Protein AF-A0A840SK58-F1 (afdb_monomer_lite)

pLDDT: mean 86.39, std 15.2, range [30.55, 95.69]

Sequence (127 aa):
MKMKLSNIYITHKSETCFSKSGNPLSVYRSFSEAQESADYQYSQSGISLTAYKCNACGKYHLKPTEFYCEKLSSVCSCTDHNGKKKDAYPTAQDAEKMVNIRKSAGITLFVYKCPQGNGYHLTSSVR

Foldseek 3Di:
DDDPPPPPPPQDFDPPDADPVRGTFGWDADLVRQVVVQVVCCVVPVFHWDWDQDPPPRTITIDGPLQDADWDPDQDCDDDPVSHDFTFGAEQVSVVSNQVVVVVVVQHWDWDQDPSRRHITIDSDDD

Radius of gyration: 17.49 Å; chains: 1; bounding box: 37×34×52 Å

Secondary structure (DSSP, 8-state):
-----------EEEEEEE-TTSPEEEEBSSHHHHHHHHHHHHHHH---EEEEE-TTTSSEEEEEGGG-----SSS---B-TTSPBPP-BSSHHHHHHHHHHHHTTT---EEEE-TTSSSEEEESS--

Structure (mmCIF, N/CA/C/O backbone):
data_AF-A0A840SK58-F1
#
_entry.id   AF-A0A840SK58-F1
#
loop_
_atom_site.group_PDB
_atom_site.id
_atom_site.type_symbol
_atom_site.label_atom_id
_atom_site.label_alt_id
_atom_site.label_comp_id
_atom_site.label_asym_id
_atom_site.label_entity_id
_atom_site.label_seq_id
_atom_site.pdbx_PDB_ins_code
_atom_site.Cartn_x
_atom_site.Cartn_y
_atom_site.Cartn_z
_atom_site.occupancy
_atom_site.B_iso_or_equiv
_atom_site.auth_seq_id
_atom_site.auth_comp_id
_atom_site.auth_asym_id
_atom_site.auth_atom_id
_atom_site.pdbx_PDB_model_num
ATOM 1 N N . MET A 1 1 ? -17.248 17.950 31.883 1.00 34.19 1 MET A N 1
ATOM 2 C CA . MET A 1 1 ? -18.169 17.066 31.136 1.00 34.19 1 MET A CA 1
ATOM 3 C C . MET A 1 1 ? -17.408 15.781 30.813 1.00 34.19 1 MET A C 1
ATOM 5 O O . MET A 1 1 ? -16.503 15.816 29.995 1.00 34.19 1 MET A O 1
ATOM 9 N N . LYS A 1 2 ? -17.631 14.696 31.570 1.00 30.55 2 LYS A N 1
ATOM 10 C CA . LYS A 1 2 ? -16.897 13.427 31.407 1.00 30.55 2 LYS A CA 1
ATOM 11 C C . LYS A 1 2 ? -17.601 12.601 30.330 1.00 30.55 2 LYS A C 1
ATOM 13 O O . LYS A 1 2 ? -18.655 12.036 30.605 1.00 30.55 2 LYS A O 1
ATOM 18 N N . MET A 1 3 ? -17.059 12.562 29.114 1.00 35.25 3 MET A N 1
ATOM 19 C CA . MET A 1 3 ? -17.531 11.604 28.114 1.00 35.25 3 MET A CA 1
ATOM 20 C C . MET A 1 3 ? -17.117 10.198 28.556 1.00 35.25 3 MET A C 1
ATOM 22 O O . MET A 1 3 ? -15.945 9.942 28.831 1.00 35.25 3 MET A O 1
ATOM 26 N N . LYS A 1 4 ? -18.099 9.302 28.698 1.00 30.81 4 LYS A N 1
ATOM 27 C CA . LYS A 1 4 ? -17.870 7.887 28.997 1.00 30.81 4 LYS A CA 1
ATOM 28 C C . LYS A 1 4 ? -17.154 7.257 27.797 1.00 30.81 4 LYS A C 1
ATOM 30 O O . LYS A 1 4 ? -17.731 7.136 26.723 1.00 30.81 4 LYS A O 1
ATOM 35 N N . LEU A 1 5 ? -15.899 6.866 28.004 1.00 38.53 5 LEU A N 1
ATOM 36 C CA . LEU A 1 5 ? -15.058 6.080 27.095 1.00 38.53 5 LEU A CA 1
ATOM 37 C C . LEU A 1 5 ? -15.577 4.632 26.980 1.00 38.53 5 LEU A C 1
ATOM 39 O O . LEU A 1 5 ? -14.892 3.696 27.375 1.00 38.53 5 LEU A O 1
ATOM 43 N N . SER A 1 6 ? -16.809 4.425 26.506 1.00 37.75 6 SER A N 1
ATOM 44 C CA . SER A 1 6 ? -17.397 3.080 26.365 1.00 37.75 6 SER A CA 1
ATOM 45 C C . SER A 1 6 ? -17.437 2.542 24.933 1.00 37.75 6 SER A C 1
ATOM 47 O O . SER A 1 6 ? -17.977 1.466 24.728 1.00 37.75 6 SER A O 1
ATOM 49 N N . ASN A 1 7 ? -16.789 3.212 23.976 1.00 37.62 7 ASN A N 1
ATOM 50 C CA . ASN A 1 7 ? -16.415 2.618 22.685 1.00 37.62 7 ASN A CA 1
ATOM 51 C C . ASN A 1 7 ? -14.889 2.541 22.575 1.00 37.62 7 ASN A C 1
ATOM 53 O O . ASN A 1 7 ? -14.282 3.054 21.638 1.00 37.62 7 ASN A O 1
ATOM 57 N N . ILE A 1 8 ? -14.248 1.906 23.560 1.00 43.56 8 ILE A N 1
ATOM 58 C CA . ILE A 1 8 ? -12.900 1.379 23.352 1.00 43.56 8 ILE A CA 1
ATOM 59 C C . ILE A 1 8 ? -13.082 0.244 22.342 1.00 43.56 8 ILE A C 1
ATOM 61 O O . ILE A 1 8 ? -13.317 -0.899 22.725 1.00 43.56 8 ILE A O 1
ATOM 65 N N . TYR A 1 9 ? -13.047 0.559 21.045 1.00 50.75 9 TYR A N 1
ATOM 66 C CA . TYR A 1 9 ? -12.786 -0.451 20.031 1.00 50.75 9 TYR A CA 1
ATOM 67 C C . TYR A 1 9 ? -11.429 -1.033 20.410 1.00 50.75 9 TYR A C 1
ATOM 69 O O . TYR A 1 9 ? -10.391 -0.387 20.253 1.00 50.75 9 TYR A O 1
ATOM 77 N N . ILE A 1 10 ? -11.442 -2.203 21.047 1.00 53.69 10 ILE A N 1
ATOM 78 C CA . ILE A 1 10 ? -10.227 -2.915 21.413 1.00 53.69 10 ILE A CA 1
ATOM 79 C C . ILE A 1 10 ? -9.520 -3.193 20.094 1.00 53.69 10 ILE A C 1
ATOM 81 O O . ILE A 1 10 ? -9.914 -4.082 19.343 1.00 53.69 10 ILE A O 1
ATOM 85 N N . THR A 1 11 ? -8.497 -2.398 19.781 1.00 65.69 11 THR A N 1
ATOM 86 C CA . THR A 1 11 ? -7.658 -2.677 18.620 1.00 65.69 11 THR A CA 1
ATOM 87 C C . THR A 1 11 ? -6.926 -3.981 18.915 1.00 65.69 11 THR A C 1
ATOM 89 O O . THR A 1 11 ? -5.959 -4.015 19.679 1.00 65.69 11 THR A O 1
ATOM 92 N N . HIS A 1 12 ? -7.428 -5.085 18.366 1.00 85.56 12 HIS A N 1
ATOM 93 C CA . HIS A 1 12 ? -6.757 -6.369 18.478 1.00 85.56 12 HIS A CA 1
ATOM 94 C C . HIS A 1 12 ? -5.397 -6.255 17.795 1.00 85.56 12 HIS A C 1
ATOM 96 O O . HIS A 1 12 ? -5.282 -5.697 16.704 1.00 85.56 12 HIS A O 1
ATOM 102 N N . LYS A 1 13 ? -4.346 -6.743 18.445 1.00 91.19 13 LYS A N 1
ATOM 103 C CA . LYS A 1 13 ? -3.002 -6.754 17.869 1.00 91.19 13 LYS A CA 1
ATOM 104 C C . LYS A 1 13 ? -2.796 -8.043 17.087 1.00 91.19 13 LYS A C 1
ATOM 106 O O . LYS A 1 13 ? -3.286 -9.098 17.474 1.00 91.19 13 LYS A O 1
ATOM 111 N N . SER A 1 14 ? -2.128 -7.934 15.946 1.00 89.88 14 SER A N 1
ATOM 112 C CA . SER A 1 14 ? -1.834 -9.075 15.090 1.00 89.88 14 SER A CA 1
ATOM 113 C C . SER A 1 14 ? -0.735 -9.923 15.707 1.00 89.88 14 SER A C 1
ATOM 115 O O . SER A 1 14 ? 0.289 -9.393 16.121 1.00 89.88 14 SER A O 1
ATOM 117 N N . GLU A 1 15 ? -0.918 -11.238 15.693 1.00 90.38 15 GLU A N 1
ATOM 118 C CA . GLU A 1 15 ? 0.118 -12.198 16.089 1.00 90.38 15 GLU A CA 1
ATOM 119 C C . GLU A 1 15 ? 1.108 -12.484 14.949 1.00 90.38 15 GLU A C 1
ATOM 121 O O . GLU A 1 15 ? 2.186 -13.024 15.171 1.00 90.38 15 GLU A O 1
ATOM 126 N N . THR A 1 16 ? 0.751 -12.118 13.714 1.00 91.75 16 THR A N 1
ATOM 127 C CA . THR A 1 16 ? 1.482 -12.502 12.496 1.00 91.75 16 THR A CA 1
ATOM 128 C C . THR A 1 16 ? 1.978 -11.314 11.679 1.00 91.75 16 THR A C 1
ATOM 130 O O . THR A 1 16 ? 2.836 -11.474 10.814 1.00 91.75 16 THR A O 1
ATOM 133 N N . CYS A 1 17 ? 1.411 -10.122 11.878 1.00 92.31 17 CYS A N 1
ATOM 134 C CA . CYS A 1 17 ? 1.736 -8.937 11.093 1.00 92.31 17 CYS A CA 1
ATOM 135 C C . CYS A 1 17 ? 2.348 -7.856 11.979 1.00 92.31 17 CYS A C 1
ATOM 137 O O . C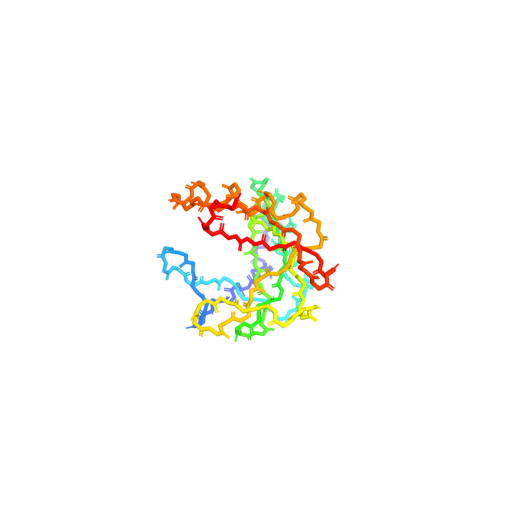YS A 1 17 ? 1.698 -7.324 12.878 1.00 92.31 17 CYS A O 1
ATOM 139 N N . PHE A 1 18 ? 3.587 -7.488 11.664 1.00 92.62 18 PHE A N 1
ATOM 140 C CA . PHE A 1 18 ? 4.388 -6.550 12.440 1.00 92.62 18 PHE A CA 1
ATOM 141 C C . PHE A 1 18 ? 4.823 -5.367 11.574 1.00 92.62 18 PHE A C 1
ATOM 143 O O . PHE A 1 18 ? 4.990 -5.480 10.356 1.00 92.62 18 PHE A O 1
ATOM 150 N N . SER A 1 19 ? 4.991 -4.207 12.202 1.00 87.94 19 SER A N 1
ATOM 151 C CA . SER A 1 19 ? 5.582 -3.032 11.573 1.00 87.94 19 SER A CA 1
ATOM 152 C C . SER A 1 19 ? 7.082 -3.238 11.338 1.00 87.94 19 SER A C 1
ATOM 154 O O . SER A 1 19 ? 7.690 -4.173 11.857 1.00 87.94 19 SER A O 1
ATOM 156 N N . LYS A 1 20 ? 7.717 -2.318 10.599 1.00 82.00 20 LYS A N 1
ATOM 157 C CA . LYS A 1 20 ? 9.183 -2.322 10.430 1.00 82.00 20 LYS A CA 1
ATOM 158 C C . LYS A 1 20 ? 9.938 -2.251 11.764 1.00 82.00 20 LYS A C 1
ATOM 160 O O . LYS A 1 20 ? 11.046 -2.757 11.849 1.00 82.00 20 LYS A O 1
ATOM 165 N N . SER A 1 21 ? 9.337 -1.636 12.782 1.00 84.69 21 SER A N 1
ATOM 166 C CA . SER A 1 21 ? 9.902 -1.516 14.131 1.00 84.69 21 SER A CA 1
ATOM 167 C C . SER A 1 21 ? 9.611 -2.734 15.017 1.00 84.69 21 SER A C 1
ATOM 169 O O . SER A 1 21 ? 9.912 -2.692 16.202 1.00 84.69 21 SER A O 1
ATOM 171 N N . GLY A 1 22 ? 8.979 -3.787 14.485 1.00 88.81 22 GLY A N 1
ATOM 172 C CA . GLY A 1 22 ? 8.645 -5.005 15.230 1.00 88.81 22 GLY A CA 1
ATOM 173 C C . GLY A 1 22 ? 7.353 -4.933 16.050 1.00 88.81 22 GLY A C 1
ATOM 174 O O . GLY A 1 22 ? 6.984 -5.914 16.683 1.00 88.81 22 GLY A O 1
ATOM 175 N N . ASN A 1 23 ? 6.623 -3.814 16.021 1.00 89.56 23 ASN A N 1
ATOM 176 C CA . ASN A 1 23 ? 5.370 -3.684 16.770 1.00 89.56 23 ASN A CA 1
ATOM 177 C C . ASN A 1 23 ? 4.213 -4.379 16.037 1.00 89.56 23 ASN A C 1
ATOM 179 O O . ASN A 1 23 ? 4.069 -4.175 14.827 1.00 89.56 23 ASN A O 1
ATOM 183 N N . PRO A 1 24 ? 3.349 -5.137 16.731 1.00 92.44 24 PRO A N 1
ATOM 184 C CA . PRO A 1 24 ? 2.224 -5.806 16.093 1.00 92.44 24 PRO A CA 1
ATOM 185 C C . PRO A 1 24 ? 1.221 -4.787 15.539 1.00 92.44 24 PRO A C 1
ATOM 187 O O . PRO A 1 24 ? 0.862 -3.802 16.196 1.00 92.44 24 PRO A O 1
ATOM 190 N N . LEU A 1 25 ? 0.758 -5.021 14.311 1.00 92.94 25 LEU A N 1
ATOM 191 C CA . LEU A 1 25 ? -0.226 -4.162 13.655 1.00 92.94 25 LEU A CA 1
ATOM 192 C C . LEU A 1 25 ? -1.604 -4.324 14.305 1.00 92.94 25 LEU A C 1
ATOM 194 O O . LEU A 1 25 ? -1.980 -5.424 14.705 1.00 92.94 25 LEU A O 1
ATOM 198 N N . SER A 1 26 ? -2.384 -3.242 14.363 1.00 93.00 26 SER A N 1
ATOM 199 C CA . SER A 1 26 ? -3.808 -3.329 14.714 1.00 93.00 26 SER A CA 1
ATOM 200 C C . SER A 1 26 ? -4.575 -4.107 13.641 1.00 93.00 26 SER A C 1
ATOM 202 O O . SER A 1 26 ? -4.327 -3.930 12.447 1.00 93.00 26 SER A O 1
ATOM 204 N N . VAL A 1 27 ? -5.496 -4.961 14.071 1.00 93.94 27 VAL A N 1
ATOM 205 C CA . VAL A 1 27 ? -6.282 -5.887 13.255 1.00 93.94 27 VAL A CA 1
ATOM 206 C C . VAL A 1 27 ? -7.749 -5.514 13.347 1.00 93.94 27 VAL A C 1
ATOM 208 O O . VAL A 1 27 ? -8.276 -5.375 14.447 1.00 93.94 27 VAL A O 1
ATOM 211 N N . TYR A 1 28 ? -8.405 -5.466 12.194 1.00 94.06 28 TYR A N 1
ATOM 212 C CA . TYR A 1 28 ? -9.845 -5.259 12.083 1.00 94.06 28 TYR A CA 1
ATOM 213 C C . TYR A 1 28 ? -10.476 -6.413 11.302 1.00 94.06 28 TYR A C 1
ATOM 215 O O . TYR A 1 28 ? -9.863 -6.992 10.390 1.00 94.06 28 TYR A O 1
ATOM 223 N N . ARG A 1 29 ? -11.696 -6.792 11.684 1.00 91.44 29 ARG A N 1
ATOM 224 C CA . ARG A 1 29 ? -12.424 -7.924 11.093 1.00 91.44 29 ARG A CA 1
ATOM 225 C C . ARG A 1 29 ? -13.097 -7.543 9.781 1.00 91.44 29 ARG A C 1
ATOM 227 O O . ARG A 1 29 ? -13.247 -8.407 8.920 1.00 91.44 29 ARG A O 1
ATOM 234 N N . SER A 1 30 ? -13.473 -6.277 9.626 1.00 93.69 30 SER A N 1
ATOM 235 C CA . SER A 1 30 ? -14.127 -5.753 8.429 1.00 93.69 30 SER A CA 1
ATOM 236 C C . SER A 1 30 ? -13.473 -4.461 7.937 1.00 93.69 30 SER A C 1
ATOM 238 O O . SER A 1 30 ? -12.742 -3.793 8.669 1.00 93.69 30 SER A O 1
ATOM 240 N N . PHE A 1 31 ? -13.758 -4.105 6.683 1.00 94.62 31 PHE A N 1
ATOM 241 C CA . PHE A 1 31 ? -13.355 -2.817 6.126 1.00 94.62 31 PHE A CA 1
ATOM 242 C C . PHE A 1 31 ? -14.019 -1.645 6.865 1.00 94.62 31 PHE A C 1
ATOM 244 O O . PHE A 1 31 ? -13.330 -0.677 7.159 1.00 94.62 31 PHE A O 1
ATOM 251 N N . SER A 1 32 ? -15.310 -1.758 7.219 1.00 95.12 32 SER A N 1
ATOM 252 C CA . SER A 1 32 ? -16.049 -0.711 7.955 1.00 95.12 32 SER A CA 1
ATOM 253 C C . SER A 1 32 ? -15.378 -0.382 9.284 1.00 95.12 32 SER A C 1
ATOM 255 O O . SER A 1 32 ? -15.089 0.772 9.560 1.00 95.12 32 SER A O 1
ATOM 257 N N . GLU A 1 33 ? -15.031 -1.409 10.062 1.00 93.38 33 GLU A N 1
ATOM 258 C CA . GLU A 1 33 ? -14.371 -1.250 11.363 1.00 93.38 33 GLU A CA 1
ATOM 259 C C . GLU A 1 33 ? -12.997 -0.567 11.230 1.00 93.38 33 GLU A C 1
ATOM 261 O O . GLU A 1 33 ? -12.632 0.310 12.019 1.00 93.38 33 GLU A O 1
ATOM 266 N N . ALA A 1 34 ? -12.232 -0.949 10.202 1.00 94.12 34 ALA A N 1
ATOM 267 C CA . ALA A 1 34 ? -10.959 -0.309 9.900 1.00 94.12 34 ALA A CA 1
ATOM 268 C C . ALA A 1 34 ? -11.155 1.157 9.484 1.00 94.12 34 ALA A C 1
ATOM 270 O O . ALA A 1 34 ? -10.406 2.018 9.940 1.00 94.12 34 ALA A O 1
ATOM 271 N N . GLN A 1 35 ? -12.156 1.445 8.649 1.00 95.56 35 GLN A N 1
ATOM 272 C CA . GLN A 1 35 ? -12.446 2.796 8.175 1.00 95.56 35 GLN A CA 1
ATOM 273 C C . GLN A 1 35 ? -12.905 3.709 9.318 1.00 95.56 35 GLN A C 1
ATOM 275 O O . GLN A 1 35 ? -12.333 4.778 9.489 1.00 95.56 35 GLN A O 1
ATOM 280 N N . GLU A 1 36 ? -13.827 3.255 10.171 1.00 94.38 36 GLU A N 1
ATOM 281 C CA . GLU A 1 36 ? -14.250 3.979 11.381 1.00 94.38 36 GLU A CA 1
ATOM 282 C C . GLU A 1 36 ? -13.049 4.330 12.273 1.00 94.38 36 GLU A C 1
ATOM 284 O O . GLU A 1 36 ? -12.936 5.443 12.788 1.00 94.38 36 GLU A O 1
ATOM 289 N N . SER A 1 37 ? -12.104 3.397 12.411 1.00 92.88 37 SER A N 1
ATOM 290 C CA . SER A 1 37 ? -10.878 3.617 13.183 1.00 92.88 37 SER A CA 1
ATOM 291 C C . SER A 1 37 ? -9.930 4.623 12.518 1.00 92.88 37 SER A C 1
ATOM 293 O O . SER A 1 37 ? -9.274 5.402 13.213 1.00 92.88 37 SER A O 1
ATOM 295 N N . ALA A 1 38 ? -9.848 4.627 11.184 1.00 93.44 38 ALA A N 1
ATOM 296 C CA . ALA A 1 38 ? -9.078 5.613 10.430 1.00 93.44 38 ALA A CA 1
ATOM 297 C C . ALA A 1 38 ? -9.672 7.022 10.578 1.00 93.44 38 ALA A C 1
ATOM 299 O O . ALA A 1 38 ? -8.938 7.966 10.875 1.00 93.44 38 ALA A O 1
ATOM 300 N N . ASP A 1 39 ? -10.993 7.146 10.448 1.00 94.81 39 ASP A N 1
ATOM 301 C CA . ASP A 1 39 ? -11.721 8.410 10.577 1.00 94.81 39 ASP A CA 1
ATOM 302 C C . ASP A 1 39 ? -11.602 8.966 12.001 1.00 94.81 39 ASP A C 1
ATOM 304 O O . ASP A 1 39 ? -11.325 10.154 12.200 1.00 94.81 39 ASP A O 1
ATOM 308 N N . TYR A 1 40 ? -11.714 8.094 13.009 1.00 92.25 40 TYR A N 1
ATOM 309 C CA . TYR A 1 40 ? -11.473 8.461 14.399 1.00 92.25 40 TYR A CA 1
ATOM 310 C C . TYR A 1 40 ? -10.047 8.989 14.599 1.00 92.25 40 TYR A C 1
ATOM 312 O O . TYR A 1 40 ? -9.876 10.085 15.137 1.00 92.25 40 TYR A O 1
ATOM 320 N N . GLN A 1 41 ? -9.021 8.277 14.122 1.00 92.38 41 GLN A N 1
ATOM 321 C CA . GLN A 1 41 ? -7.630 8.722 14.246 1.00 92.38 41 GLN A CA 1
ATOM 322 C C . GLN A 1 41 ? -7.398 10.077 13.562 1.00 92.38 41 GLN A C 1
ATOM 324 O O . GLN A 1 41 ? -6.713 10.940 14.124 1.00 92.38 41 GLN A O 1
ATOM 329 N N . TYR A 1 42 ? -7.996 10.288 12.388 1.00 94.06 42 TYR A N 1
ATOM 330 C CA . TYR A 1 42 ? -7.940 11.564 11.685 1.00 94.06 42 TYR A CA 1
ATOM 331 C C . TYR A 1 42 ? -8.579 12.685 12.514 1.00 94.06 42 TYR A C 1
ATOM 333 O O . TYR A 1 42 ? -7.957 13.726 12.706 1.00 94.06 42 TYR A O 1
ATOM 341 N N . SER A 1 43 ? -9.756 12.450 13.105 1.00 92.88 43 SER A N 1
ATOM 342 C CA . SER A 1 43 ? -10.431 13.431 13.969 1.00 92.88 43 SER A CA 1
ATOM 343 C C . SER A 1 43 ? -9.620 13.822 15.212 1.00 92.88 43 SER A C 1
ATOM 345 O O . SER A 1 43 ? -9.714 14.955 15.674 1.00 92.88 43 SER A O 1
ATOM 347 N N . GLN A 1 44 ? -8.827 12.892 15.761 1.00 92.06 44 GLN A N 1
ATOM 348 C CA . GLN A 1 44 ? -8.069 13.117 16.995 1.00 92.06 44 GLN A CA 1
ATOM 349 C C . GLN A 1 44 ? -6.683 13.718 16.750 1.00 92.06 44 GLN A C 1
ATOM 351 O O . GLN A 1 44 ? -6.183 14.469 17.581 1.00 92.06 44 GLN A O 1
ATOM 356 N N . SER A 1 45 ? -6.033 13.350 15.644 1.00 89.25 45 SER A N 1
ATOM 357 C CA . SER A 1 45 ? -4.605 13.632 15.419 1.00 89.25 45 SER A CA 1
ATOM 358 C C . SER A 1 45 ? -4.277 14.247 14.058 1.00 89.25 45 SER A C 1
ATOM 360 O O . SER A 1 45 ? -3.122 14.574 13.808 1.00 89.25 45 SER A O 1
ATOM 362 N N . GLY A 1 46 ? -5.256 14.364 13.156 1.00 91.75 46 GLY A N 1
ATOM 363 C CA . GLY A 1 46 ? -5.053 14.802 11.771 1.00 91.75 46 GLY A CA 1
ATOM 364 C C . GLY A 1 46 ? -4.329 13.786 10.880 1.00 91.75 46 GLY A C 1
ATOM 365 O O . GLY A 1 46 ? -4.064 14.068 9.714 1.00 91.75 46 GLY A O 1
ATOM 366 N N . ILE A 1 47 ? -4.001 12.593 11.390 1.00 91.06 47 ILE A N 1
ATOM 367 C CA . ILE A 1 47 ? -3.282 11.567 10.629 1.00 91.06 47 ILE A CA 1
ATOM 368 C C . ILE A 1 47 ? -4.255 10.845 9.695 1.00 91.06 47 ILE A C 1
ATOM 370 O O . ILE A 1 47 ? -5.152 10.136 10.147 1.00 91.06 47 ILE A O 1
ATOM 374 N N . SER A 1 48 ? -4.050 10.990 8.383 1.00 94.69 48 SER A N 1
ATOM 375 C CA . SER A 1 48 ? -4.825 10.262 7.374 1.00 94.69 48 SER A CA 1
ATOM 376 C C . SER A 1 48 ? -4.310 8.830 7.219 1.00 94.69 48 SER A C 1
ATOM 378 O O . SER A 1 48 ? -3.140 8.597 6.891 1.00 94.69 48 SER A O 1
ATOM 380 N N . LEU A 1 49 ? -5.200 7.863 7.436 1.00 94.88 49 LEU A N 1
ATOM 381 C CA . LEU A 1 49 ? -4.929 6.437 7.302 1.00 94.88 49 LEU A CA 1
ATOM 382 C C . LEU A 1 49 ? -5.842 5.826 6.234 1.00 94.88 49 LEU A C 1
ATOM 384 O O . LEU A 1 49 ? -7.012 6.170 6.126 1.00 94.88 49 LEU A O 1
ATOM 388 N N . THR A 1 50 ? -5.309 4.872 5.478 1.00 95.06 50 THR A N 1
ATOM 389 C CA . THR A 1 50 ? -6.059 4.051 4.527 1.00 95.06 50 THR A CA 1
ATOM 390 C C . THR A 1 50 ? -6.209 2.635 5.074 1.00 95.06 50 THR A C 1
ATOM 392 O O . THR A 1 50 ? -5.216 1.997 5.449 1.00 95.06 50 THR A O 1
ATOM 395 N N . ALA A 1 51 ? -7.445 2.134 5.096 1.00 95.25 51 ALA A N 1
ATOM 396 C CA . ALA A 1 51 ? -7.749 0.744 5.405 1.00 95.25 51 ALA A CA 1
ATOM 397 C C . ALA A 1 51 ? -7.438 -0.167 4.213 1.00 95.25 51 ALA A C 1
ATOM 399 O O . ALA A 1 51 ? -7.812 0.118 3.079 1.00 95.25 51 ALA A O 1
ATOM 400 N N . TYR A 1 52 ? -6.764 -1.290 4.460 1.00 93.38 52 TYR A N 1
ATOM 401 C CA . TYR A 1 52 ? -6.452 -2.263 3.413 1.00 93.38 52 TYR A CA 1
ATOM 402 C C . TYR A 1 52 ? -6.528 -3.697 3.928 1.00 93.38 52 TYR A C 1
ATOM 404 O O . TYR A 1 52 ? -6.224 -3.976 5.090 1.00 93.38 52 TYR A O 1
ATOM 412 N N . LYS A 1 53 ? -6.910 -4.621 3.040 1.00 93.56 53 LYS A N 1
ATOM 413 C CA . LYS A 1 53 ? -6.918 -6.055 3.334 1.00 93.56 53 LYS A CA 1
ATOM 414 C C . LYS A 1 53 ? -5.509 -6.623 3.187 1.00 93.56 53 LYS A C 1
ATOM 416 O O . LYS A 1 53 ? -4.859 -6.463 2.156 1.00 93.56 53 LYS A O 1
ATOM 421 N N . CYS A 1 54 ? -5.033 -7.293 4.223 1.00 91.38 54 CYS A N 1
ATOM 422 C CA . CYS A 1 54 ? -3.745 -7.957 4.227 1.00 91.38 54 CYS A CA 1
ATOM 423 C C . CYS A 1 54 ? -3.835 -9.298 3.501 1.00 91.38 54 CYS A C 1
ATOM 425 O O . CYS A 1 54 ? -4.603 -10.170 3.899 1.00 91.38 54 CYS A O 1
ATOM 427 N N . ASN A 1 55 ? -2.994 -9.502 2.491 1.00 86.25 55 ASN A N 1
ATOM 428 C CA . ASN A 1 55 ? -2.929 -10.785 1.786 1.00 86.25 55 ASN A CA 1
ATOM 429 C C . ASN A 1 55 ? -2.284 -11.899 2.630 1.00 86.25 55 ASN A C 1
ATOM 431 O O . ASN A 1 55 ? -2.493 -13.066 2.330 1.00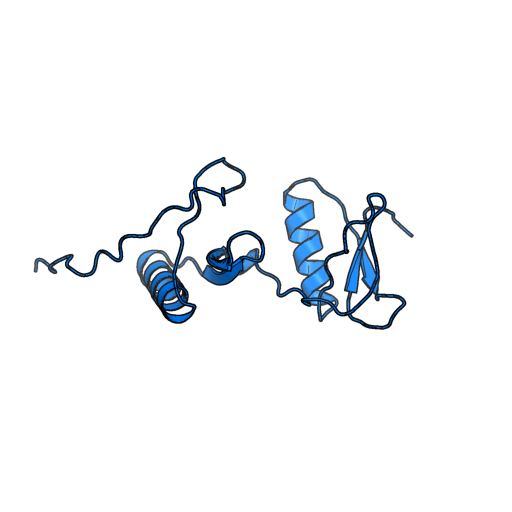 86.25 55 ASN A O 1
ATOM 435 N N . ALA A 1 56 ? -1.508 -11.555 3.667 1.00 87.38 56 ALA A N 1
ATOM 436 C CA . ALA A 1 56 ? -0.825 -12.538 4.510 1.00 87.38 56 ALA A CA 1
ATOM 437 C C . ALA A 1 56 ? -1.745 -13.133 5.589 1.00 87.38 56 ALA A C 1
ATOM 439 O O . ALA A 1 56 ? -1.792 -14.346 5.745 1.00 87.38 56 ALA A O 1
ATOM 440 N N . CYS A 1 57 ? -2.488 -12.296 6.322 1.00 91.56 57 CYS A N 1
ATOM 441 C CA . CYS A 1 57 ? -3.362 -12.752 7.4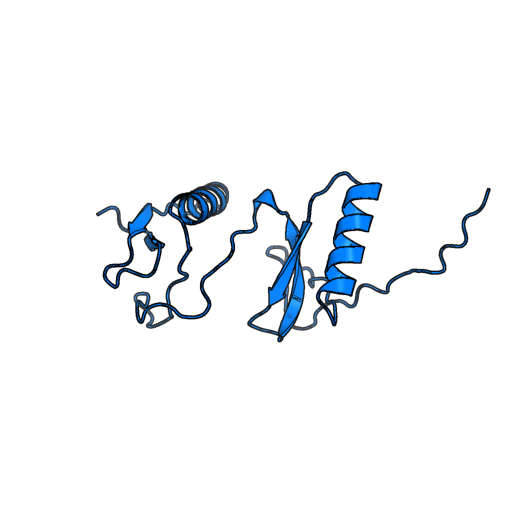13 1.00 91.56 57 CYS A CA 1
ATOM 442 C C . CYS A 1 57 ? -4.862 -12.698 7.076 1.00 91.56 57 CYS A C 1
ATOM 444 O O . CYS A 1 57 ? -5.695 -13.121 7.875 1.00 91.56 57 CYS A O 1
ATOM 446 N N . GLY A 1 58 ? -5.236 -12.128 5.927 1.00 91.12 58 GLY A N 1
ATOM 447 C CA . GLY A 1 58 ? -6.628 -11.984 5.489 1.00 91.12 58 GLY A CA 1
ATOM 448 C C . GLY A 1 58 ? -7.449 -10.927 6.239 1.00 91.12 58 GLY A C 1
ATOM 449 O O . GLY A 1 58 ? -8.611 -10.716 5.888 1.00 91.12 58 GLY A O 1
ATOM 450 N N . LYS A 1 59 ? -6.877 -10.264 7.252 1.00 94.12 59 LYS A N 1
ATOM 451 C CA . LYS A 1 59 ? -7.531 -9.219 8.058 1.00 94.12 59 LYS A CA 1
ATOM 452 C C . LYS A 1 59 ? -7.260 -7.818 7.511 1.00 94.12 59 LYS A C 1
ATOM 454 O O . LYS A 1 59 ? -6.432 -7.647 6.618 1.00 94.12 59 LYS A O 1
ATOM 459 N N . TYR A 1 60 ? -7.944 -6.815 8.055 1.00 94.69 60 TYR A N 1
ATOM 460 C CA . TYR A 1 60 ? -7.736 -5.418 7.682 1.00 94.69 60 TYR A CA 1
ATOM 461 C C . TYR A 1 60 ? -6.733 -4.734 8.613 1.00 94.69 60 TYR A C 1
ATOM 463 O O . TYR A 1 60 ? -6.726 -4.974 9.822 1.00 94.69 60 TYR A O 1
ATOM 471 N N . HIS A 1 61 ? -5.900 -3.872 8.035 1.00 94.56 61 HIS A N 1
ATOM 472 C CA . HIS A 1 61 ? -4.936 -3.028 8.738 1.00 94.56 61 HIS A CA 1
ATOM 473 C C . HIS A 1 61 ? -5.033 -1.587 8.238 1.00 94.56 61 HIS A C 1
ATOM 475 O O . HIS A 1 61 ? -5.632 -1.315 7.197 1.00 94.56 61 HIS A O 1
ATOM 481 N N . LEU A 1 62 ? -4.381 -0.677 8.961 1.00 93.81 62 LEU A N 1
ATOM 482 C CA . LEU A 1 62 ? -4.243 0.723 8.575 1.00 93.81 62 LEU A CA 1
ATOM 483 C C . LEU A 1 62 ? -2.815 1.025 8.129 1.00 93.81 62 LEU A C 1
ATOM 485 O O . LEU A 1 62 ? -1.846 0.493 8.676 1.00 93.81 62 LEU A O 1
ATOM 489 N N . LYS A 1 63 ? -2.689 1.899 7.135 1.00 92.44 63 LYS A N 1
ATOM 490 C CA . LYS A 1 63 ? -1.414 2.458 6.682 1.00 92.44 63 LYS A CA 1
ATOM 491 C C . LYS A 1 63 ? -1.581 3.960 6.472 1.00 92.44 63 LYS A C 1
ATOM 493 O O . LYS A 1 63 ? -2.625 4.339 5.954 1.00 92.44 63 LYS A O 1
ATOM 498 N N . PRO A 1 64 ? -0.591 4.808 6.799 1.00 92.19 64 PRO A N 1
ATOM 499 C CA . PRO A 1 64 ? -0.659 6.210 6.409 1.00 92.19 64 PRO A CA 1
ATOM 500 C C . PRO A 1 64 ? -0.899 6.344 4.909 1.00 92.19 64 PRO A C 1
ATOM 502 O O . PRO A 1 64 ? -0.239 5.671 4.109 1.00 92.19 64 PRO A O 1
ATOM 505 N N . THR A 1 65 ? -1.865 7.184 4.544 1.00 92.75 65 THR A N 1
ATOM 506 C CA . THR A 1 65 ? -2.341 7.345 3.161 1.00 92.75 65 THR A CA 1
ATOM 507 C C . THR A 1 65 ? -1.208 7.766 2.222 1.00 92.75 65 THR A C 1
ATOM 509 O O . THR A 1 65 ? -1.098 7.292 1.088 1.00 92.75 65 THR A O 1
ATOM 512 N N . GLU A 1 66 ? -0.276 8.578 2.719 1.00 89.44 66 GLU A N 1
ATOM 513 C CA . GLU A 1 66 ? 0.947 8.972 2.011 1.00 89.44 66 GLU A CA 1
ATOM 514 C C . GLU A 1 66 ? 1.848 7.786 1.632 1.00 89.44 66 GLU A C 1
ATOM 516 O O . GLU A 1 66 ? 2.527 7.831 0.610 1.00 89.44 66 GLU A O 1
ATOM 521 N N . PHE A 1 67 ? 1.799 6.681 2.383 1.00 89.31 67 PHE A N 1
ATOM 522 C CA . PHE A 1 67 ? 2.567 5.467 2.106 1.00 89.31 67 PHE A CA 1
ATOM 523 C C . PHE A 1 67 ? 1.745 4.364 1.428 1.00 89.31 67 PHE A C 1
ATOM 525 O O . PHE A 1 67 ? 2.277 3.281 1.154 1.00 89.31 67 PHE A O 1
ATOM 532 N N . TYR A 1 68 ? 0.451 4.578 1.194 1.00 90.50 68 TYR A N 1
ATOM 533 C CA . TYR A 1 68 ? -0.430 3.602 0.561 1.00 90.50 68 TYR A CA 1
ATOM 534 C C . TYR A 1 68 ? -0.491 3.791 -0.959 1.00 90.50 68 TYR A C 1
ATOM 536 O O . TYR A 1 68 ? -0.660 4.905 -1.452 1.00 90.50 68 TYR A O 1
ATOM 544 N N . CYS A 1 69 ? -0.375 2.681 -1.686 1.00 88.12 69 CYS A N 1
ATOM 545 C CA . CYS A 1 69 ? -0.656 2.591 -3.115 1.00 88.12 69 CYS A CA 1
ATOM 546 C C . CYS A 1 69 ? -1.432 1.298 -3.334 1.00 88.12 69 CYS A C 1
ATOM 548 O O . CYS A 1 69 ? -1.034 0.249 -2.805 1.00 88.12 69 CYS A O 1
ATOM 550 N N . GLU A 1 70 ? -2.507 1.377 -4.108 1.00 84.81 70 GLU A N 1
ATOM 551 C CA . GLU A 1 70 ? -3.264 0.200 -4.501 1.00 84.81 70 GLU A CA 1
ATOM 552 C C . GLU A 1 70 ? -2.411 -0.679 -5.424 1.00 84.81 70 GLU A C 1
ATOM 554 O O . GLU A 1 70 ? -1.631 -0.196 -6.249 1.00 84.81 70 GLU A O 1
ATOM 559 N N . LYS A 1 71 ? -2.516 -1.993 -5.234 1.00 88.62 71 LYS A N 1
ATOM 560 C CA . LYS A 1 71 ? -1.797 -2.988 -6.028 1.00 88.62 71 LYS A CA 1
ATOM 561 C C . LYS A 1 71 ? -2.798 -3.847 -6.767 1.00 88.62 71 LYS A C 1
ATOM 563 O O . LYS A 1 71 ? -3.809 -4.254 -6.202 1.00 88.62 71 LYS A O 1
ATOM 568 N N . LEU A 1 72 ? -2.453 -4.214 -7.989 1.00 85.62 72 LEU A N 1
ATOM 569 C CA . LEU A 1 72 ? -3.230 -5.155 -8.778 1.00 85.62 72 LEU A CA 1
ATOM 570 C C . LEU A 1 72 ? -3.014 -6.585 -8.248 1.00 85.62 72 LEU A C 1
ATOM 572 O O . LEU A 1 72 ? -1.881 -7.022 -8.048 1.00 85.62 72 LEU A O 1
ATOM 576 N N . SER A 1 73 ? -4.103 -7.318 -8.001 1.00 74.25 73 SER A N 1
ATOM 577 C CA . SER A 1 73 ? -4.095 -8.609 -7.288 1.00 74.25 73 SER A CA 1
ATOM 578 C C . SER A 1 73 ? -3.530 -9.787 -8.101 1.00 74.25 73 SER A C 1
ATOM 580 O O . SER A 1 73 ? -2.961 -10.721 -7.532 1.00 74.25 73 SER A O 1
ATOM 582 N N . SER A 1 74 ? -3.628 -9.758 -9.431 1.00 68.06 74 SER A N 1
ATOM 583 C CA . SER A 1 74 ? -2.855 -10.594 -10.365 1.00 68.06 74 SER A CA 1
ATOM 584 C C . SER A 1 74 ? -3.237 -10.228 -11.783 1.00 68.06 74 SER A C 1
ATOM 586 O O . SER A 1 74 ? -4.241 -10.698 -12.303 1.00 68.06 74 SER A O 1
ATOM 588 N N . VAL A 1 75 ? -2.420 -9.397 -12.410 1.00 76.81 75 VAL A N 1
ATOM 589 C CA . VAL A 1 75 ? -2.675 -8.956 -13.784 1.00 76.81 75 VAL A CA 1
ATOM 590 C C . VAL A 1 75 ? -1.598 -9.429 -14.752 1.00 76.81 75 VAL A C 1
ATOM 592 O O . VAL A 1 75 ? -1.810 -9.413 -15.950 1.00 76.81 75 VAL A O 1
ATOM 595 N N . CYS A 1 76 ? -0.449 -9.902 -14.273 1.00 87.19 76 CYS A N 1
ATOM 596 C CA . CYS A 1 76 ? 0.616 -10.421 -15.128 1.00 87.19 76 CYS A CA 1
ATOM 597 C C . CYS A 1 76 ? 1.345 -11.591 -14.462 1.00 87.19 76 CYS A C 1
ATOM 599 O O . CYS A 1 76 ? 1.247 -11.803 -13.249 1.00 87.19 76 CYS A O 1
ATOM 601 N N . SER A 1 77 ? 2.107 -12.335 -15.261 1.00 89.88 77 SER A N 1
ATOM 602 C CA . SER A 1 77 ? 2.981 -13.418 -14.790 1.00 89.88 77 SER A CA 1
ATOM 603 C C . SER A 1 77 ? 4.414 -12.958 -14.489 1.00 89.88 77 SER A C 1
ATOM 605 O O . SER A 1 77 ? 5.296 -13.791 -14.305 1.00 89.88 77 SER A O 1
ATOM 607 N N . CYS A 1 78 ? 4.675 -11.647 -14.431 1.00 90.75 78 CYS A N 1
ATOM 608 C CA . CYS A 1 78 ? 6.012 -11.126 -14.158 1.00 90.75 78 CYS A CA 1
ATOM 609 C C . CYS A 1 78 ? 6.478 -11.482 -12.738 1.00 90.75 78 CYS A C 1
ATOM 611 O O . CYS A 1 78 ? 5.821 -11.150 -11.747 1.00 90.75 78 CYS A O 1
ATOM 613 N N . THR A 1 79 ? 7.656 -12.093 -12.641 1.00 91.50 79 THR A N 1
ATOM 614 C CA . THR A 1 79 ? 8.311 -12.452 -11.379 1.00 91.50 79 THR A CA 1
ATOM 615 C C . THR A 1 79 ? 9.642 -11.724 -11.210 1.00 91.50 79 THR A C 1
ATOM 617 O O . THR A 1 79 ? 10.218 -11.208 -12.170 1.00 91.50 79 THR A O 1
ATOM 620 N N . ASP A 1 80 ? 10.115 -11.632 -9.972 1.00 87.44 80 ASP A N 1
ATOM 621 C CA . ASP A 1 80 ? 11.489 -11.250 -9.669 1.00 87.44 80 ASP A CA 1
ATOM 622 C C 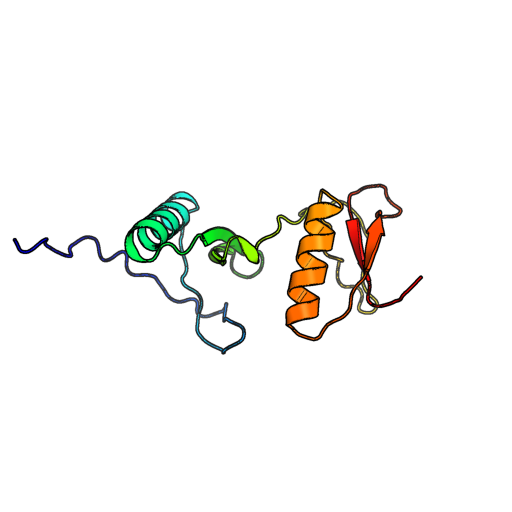. ASP A 1 80 ? 12.464 -12.422 -9.896 1.00 87.44 80 ASP A C 1
ATOM 624 O O . ASP A 1 80 ? 12.072 -13.511 -10.328 1.00 87.44 80 ASP A O 1
ATOM 628 N N . HIS A 1 81 ? 13.749 -12.190 -9.615 1.00 85.31 81 HIS A N 1
ATOM 629 C CA . HIS A 1 81 ? 14.811 -13.184 -9.794 1.00 85.31 81 HIS A CA 1
ATOM 630 C C . HIS A 1 81 ? 14.677 -14.411 -8.873 1.00 85.31 81 HIS A C 1
ATOM 632 O O . HIS A 1 81 ? 15.333 -15.417 -9.114 1.00 85.31 81 HIS A O 1
ATOM 638 N N . ASN A 1 82 ? 13.837 -14.343 -7.835 1.00 87.94 82 ASN A N 1
ATOM 639 C CA . ASN A 1 82 ? 13.546 -15.447 -6.920 1.00 87.94 82 ASN A CA 1
ATOM 640 C C . ASN A 1 82 ? 12.231 -16.162 -7.278 1.00 87.94 82 ASN A C 1
ATOM 642 O O . ASN A 1 82 ? 11.737 -16.972 -6.496 1.00 87.94 82 ASN A O 1
ATOM 646 N N . GLY A 1 83 ? 11.614 -15.837 -8.421 1.00 88.12 83 GLY A N 1
ATOM 647 C CA . GLY A 1 83 ? 10.338 -16.418 -8.841 1.00 88.12 83 GLY A CA 1
ATOM 648 C C . GLY A 1 83 ? 9.117 -15.854 -8.106 1.00 88.12 83 GLY A C 1
ATOM 649 O O . GLY A 1 83 ? 8.000 -16.327 -8.317 1.00 88.12 83 GLY A O 1
ATOM 650 N N . LYS A 1 84 ? 9.273 -14.818 -7.270 1.00 88.00 84 LYS A N 1
ATOM 651 C CA . LYS A 1 84 ? 8.140 -14.178 -6.594 1.00 88.00 84 LYS A CA 1
ATOM 652 C C . LYS A 1 84 ? 7.442 -13.218 -7.551 1.00 88.00 84 LYS A C 1
ATOM 654 O O . LYS A 1 84 ? 8.092 -12.414 -8.215 1.00 88.00 84 LYS A O 1
ATOM 659 N N . LYS A 1 85 ? 6.106 -13.257 -7.602 1.00 89.75 85 LYS A N 1
ATOM 660 C CA . LYS A 1 85 ? 5.310 -12.308 -8.400 1.00 89.75 85 LYS A CA 1
ATOM 661 C C . LYS A 1 85 ? 5.665 -10.863 -8.047 1.00 89.75 85 LYS A C 1
ATOM 663 O O . LYS A 1 85 ? 5.707 -10.498 -6.869 1.00 89.75 85 LYS A O 1
ATOM 668 N N . LYS A 1 86 ? 5.886 -10.041 -9.072 1.00 89.56 86 LYS A N 1
ATOM 669 C CA . LYS A 1 86 ? 6.137 -8.610 -8.898 1.00 89.56 86 LYS A CA 1
ATOM 670 C C . LYS A 1 86 ? 4.843 -7.900 -8.522 1.00 89.56 86 LYS A C 1
ATOM 672 O O . LYS A 1 86 ? 3.778 -8.206 -9.054 1.00 89.56 86 LYS A O 1
ATOM 677 N N . ASP A 1 87 ? 4.962 -6.905 -7.649 1.00 91.12 87 ASP A N 1
ATOM 678 C CA . ASP A 1 87 ? 3.887 -5.937 -7.450 1.00 91.12 87 ASP A CA 1
ATOM 679 C C . ASP A 1 87 ? 3.622 -5.200 -8.778 1.00 91.12 87 ASP A C 1
ATOM 681 O O . ASP A 1 87 ? 4.565 -4.822 -9.485 1.00 91.12 87 ASP A O 1
ATOM 685 N N . ALA A 1 88 ? 2.347 -5.005 -9.109 1.00 93.19 88 ALA A N 1
ATOM 686 C CA . ALA A 1 88 ? 1.896 -4.220 -10.252 1.00 93.19 88 ALA A CA 1
ATOM 687 C C . ALA A 1 88 ? 0.997 -3.079 -9.767 1.00 93.19 88 ALA A C 1
ATOM 689 O O . ALA A 1 88 ? 0.120 -3.292 -8.926 1.00 93.19 88 ALA A O 1
ATOM 690 N N . TYR A 1 89 ? 1.224 -1.888 -10.306 1.00 93.88 89 TYR A N 1
ATOM 691 C CA . TYR A 1 89 ? 0.487 -0.672 -9.981 1.00 93.88 89 TYR A CA 1
ATOM 692 C C . TYR A 1 89 ? -0.405 -0.272 -11.163 1.00 93.88 89 TYR A C 1
ATOM 694 O O . TYR A 1 89 ? 0.056 -0.378 -12.306 1.00 93.88 89 TYR A O 1
ATOM 702 N N . PRO A 1 90 ? -1.654 0.173 -10.927 1.00 92.31 90 PRO A N 1
ATOM 703 C CA . PRO A 1 90 ? -2.572 0.556 -12.002 1.00 92.31 90 PRO A CA 1
ATOM 704 C C . PRO A 1 90 ? -2.030 1.696 -12.866 1.00 92.31 90 PRO A C 1
ATOM 706 O O . PRO A 1 90 ? -2.115 1.639 -14.092 1.00 92.31 90 PRO A O 1
ATOM 709 N N . THR A 1 91 ? -1.429 2.703 -12.229 1.00 93.19 91 THR A N 1
ATOM 710 C CA . THR A 1 91 ? -0.934 3.914 -12.889 1.00 93.19 91 THR A CA 1
ATOM 711 C C . THR A 1 91 ? 0.574 4.098 -12.701 1.00 93.19 91 THR A C 1
ATOM 713 O O . THR A 1 91 ? 1.177 3.549 -11.771 1.00 93.19 91 THR A O 1
ATOM 716 N N . ALA A 1 92 ? 1.197 4.886 -13.585 1.00 93.69 92 ALA A N 1
ATOM 717 C CA . ALA A 1 92 ? 2.600 5.272 -13.439 1.00 93.69 92 ALA A CA 1
ATOM 718 C C . ALA A 1 92 ? 2.804 6.086 -12.156 1.00 93.69 92 ALA A C 1
ATOM 720 O O . ALA A 1 92 ? 3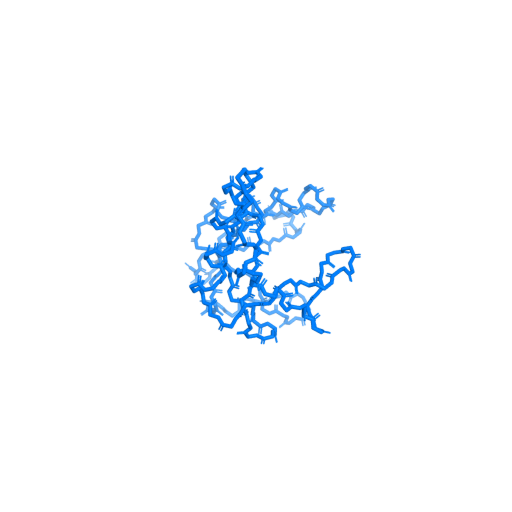.773 5.869 -11.439 1.00 93.69 92 ALA A O 1
ATOM 721 N N . GLN A 1 93 ? 1.845 6.955 -11.831 1.00 94.12 93 GLN A N 1
ATOM 722 C CA . GLN A 1 93 ? 1.854 7.808 -10.648 1.00 94.12 93 GLN A CA 1
ATOM 723 C C . GLN A 1 93 ? 1.863 6.985 -9.352 1.00 94.12 93 GLN A C 1
ATOM 725 O O . GLN A 1 93 ? 2.640 7.277 -8.445 1.00 94.12 93 GLN A O 1
ATOM 730 N N . ASP A 1 94 ? 1.065 5.914 -9.271 1.00 93.00 94 ASP A N 1
ATOM 731 C CA . ASP A 1 94 ? 1.087 4.997 -8.122 1.00 93.00 94 ASP A CA 1
ATOM 732 C C . ASP A 1 94 ? 2.440 4.287 -7.983 1.00 93.00 94 ASP A C 1
ATOM 734 O O . ASP A 1 94 ? 2.966 4.133 -6.874 1.00 93.00 94 ASP A O 1
ATOM 738 N N . ALA A 1 95 ? 3.033 3.878 -9.108 1.00 94.69 95 ALA A N 1
ATOM 739 C CA . ALA A 1 95 ? 4.354 3.262 -9.122 1.00 94.69 95 ALA A CA 1
ATOM 740 C C . ALA A 1 95 ? 5.448 4.257 -8.696 1.00 94.69 95 ALA A C 1
ATOM 742 O O . ALA A 1 95 ? 6.290 3.922 -7.862 1.00 94.69 95 ALA A O 1
ATOM 743 N N . GLU A 1 96 ? 5.419 5.490 -9.205 1.00 95.25 96 GLU A N 1
ATOM 744 C CA . GLU A 1 96 ? 6.355 6.564 -8.852 1.00 95.25 96 GLU A CA 1
ATOM 745 C C . GLU A 1 96 ? 6.242 6.952 -7.379 1.00 95.25 96 GLU A C 1
ATOM 747 O O . GLU A 1 96 ? 7.255 7.084 -6.686 1.00 95.25 96 GLU A O 1
ATOM 752 N N . LYS A 1 97 ? 5.015 7.044 -6.854 1.00 94.44 97 LYS A N 1
ATOM 753 C CA . LYS A 1 97 ? 4.777 7.226 -5.421 1.00 94.44 97 LYS A CA 1
ATOM 754 C C . LYS A 1 97 ? 5.489 6.132 -4.627 1.00 94.44 97 LYS A C 1
ATOM 756 O O . LYS A 1 97 ? 6.230 6.439 -3.694 1.00 94.44 97 LYS A O 1
ATOM 761 N N . MET A 1 98 ? 5.356 4.865 -5.023 1.00 94.19 98 MET A N 1
ATOM 762 C CA . MET A 1 98 ? 6.070 3.776 -4.356 1.00 94.19 98 MET A CA 1
ATOM 763 C C . MET A 1 98 ? 7.595 3.866 -4.505 1.00 94.19 98 MET A C 1
ATOM 765 O O . MET A 1 98 ? 8.298 3.565 -3.540 1.00 94.19 98 MET A O 1
ATOM 769 N N . VAL A 1 99 ? 8.129 4.304 -5.651 1.00 95.06 99 VAL A N 1
ATOM 770 C CA . VAL A 1 99 ? 9.571 4.577 -5.799 1.00 95.06 99 VAL A CA 1
ATOM 771 C C . VAL A 1 99 ? 10.033 5.593 -4.760 1.00 95.06 99 VAL A C 1
ATOM 773 O O . VAL A 1 99 ? 11.004 5.332 -4.054 1.00 95.06 99 VAL A O 1
ATOM 776 N N . ASN A 1 100 ? 9.312 6.701 -4.593 1.00 94.12 100 ASN A N 1
ATOM 777 C CA . ASN A 1 100 ? 9.665 7.740 -3.624 1.00 94.12 100 ASN A CA 1
ATOM 778 C C . ASN A 1 100 ? 9.611 7.227 -2.176 1.00 94.12 100 ASN A C 1
ATOM 780 O O . ASN A 1 100 ? 10.523 7.489 -1.390 1.00 94.12 100 ASN A O 1
ATOM 784 N N . ILE A 1 101 ? 8.606 6.410 -1.844 1.00 91.81 101 ILE A N 1
ATOM 785 C CA . ILE A 1 101 ? 8.488 5.745 -0.534 1.00 91.81 101 ILE A CA 1
ATOM 786 C C . ILE A 1 101 ? 9.661 4.784 -0.279 1.00 91.81 101 ILE A C 1
ATOM 788 O O . ILE A 1 101 ? 10.095 4.597 0.856 1.00 91.81 101 ILE A O 1
ATOM 792 N N . ARG A 1 102 ? 10.169 4.116 -1.317 1.00 91.94 102 ARG A N 1
ATOM 793 C CA . ARG A 1 102 ? 11.320 3.208 -1.200 1.00 91.94 102 ARG A CA 1
ATOM 794 C C . ARG A 1 102 ? 12.634 3.976 -1.128 1.00 91.94 102 ARG A C 1
ATOM 796 O O . ARG A 1 102 ? 13.489 3.609 -0.324 1.00 91.94 102 ARG A O 1
ATOM 803 N N . LYS A 1 103 ? 12.747 5.078 -1.869 1.00 93.44 103 LYS A N 1
ATOM 804 C CA . LYS A 1 103 ? 13.901 5.979 -1.853 1.00 93.44 103 LYS A CA 1
ATOM 805 C C . LYS A 1 103 ? 14.107 6.604 -0.475 1.00 93.44 103 LYS A C 1
ATOM 807 O O . LYS A 1 103 ? 15.240 6.636 -0.006 1.00 93.44 103 LYS A O 1
ATOM 812 N N . SER A 1 104 ? 13.036 7.004 0.217 1.00 89.44 104 SER A N 1
ATOM 813 C CA . SER A 1 104 ? 13.129 7.494 1.605 1.00 89.44 104 SER A CA 1
ATOM 814 C C . SER A 1 104 ? 13.597 6.422 2.600 1.00 89.44 104 SER A C 1
ATOM 816 O O . SER A 1 104 ? 14.101 6.751 3.668 1.00 89.44 104 SER A O 1
ATOM 818 N N . ALA A 1 105 ? 13.493 5.141 2.234 1.00 87.62 105 ALA A N 1
ATOM 819 C CA . ALA A 1 105 ? 14.054 4.013 2.972 1.00 87.62 105 ALA A CA 1
ATOM 820 C C . ALA A 1 105 ? 15.439 3.567 2.451 1.00 87.62 105 ALA A C 1
ATOM 822 O O . ALA A 1 105 ? 15.879 2.469 2.787 1.00 87.62 105 ALA A O 1
ATOM 823 N N . GLY A 1 106 ? 16.102 4.373 1.612 1.00 91.69 106 GLY A N 1
ATOM 824 C CA . GLY A 1 106 ? 17.430 4.084 1.058 1.00 91.69 106 GLY A CA 1
ATOM 825 C C . GLY A 1 106 ? 17.447 3.105 -0.121 1.00 91.69 106 GLY A C 1
ATOM 826 O O . GLY A 1 106 ? 18.512 2.623 -0.492 1.00 91.69 106 GLY A O 1
ATOM 827 N N . ILE A 1 107 ? 16.292 2.788 -0.717 1.00 92.62 107 ILE A N 1
ATOM 828 C CA . ILE A 1 107 ? 16.181 1.837 -1.833 1.00 92.62 107 ILE A CA 1
ATOM 829 C C . ILE A 1 107 ? 15.836 2.592 -3.120 1.00 92.62 107 ILE A C 1
ATOM 831 O O . ILE A 1 107 ? 14.727 3.105 -3.268 1.00 92.62 107 ILE A O 1
ATOM 835 N N . THR A 1 108 ? 16.760 2.605 -4.079 1.00 94.06 108 THR A N 1
ATOM 836 C CA . THR A 1 108 ? 16.536 3.194 -5.408 1.00 94.06 108 THR A CA 1
ATOM 837 C C . THR A 1 108 ? 15.862 2.186 -6.334 1.00 94.06 108 THR A C 1
ATOM 839 O O . THR A 1 108 ? 16.366 1.082 -6.536 1.00 94.06 108 THR A O 1
ATOM 842 N N . LEU A 1 109 ? 14.717 2.570 -6.900 1.00 94.94 109 LEU A N 1
ATOM 843 C CA . LEU A 1 109 ? 13.957 1.789 -7.874 1.00 94.94 109 LEU A CA 1
ATOM 844 C C . LEU A 1 109 ? 13.516 2.692 -9.030 1.00 94.94 109 LEU A C 1
ATOM 846 O O . LEU A 1 109 ? 13.446 3.908 -8.880 1.00 94.94 109 LEU A O 1
ATOM 850 N N . PHE A 1 110 ? 13.159 2.083 -10.153 1.00 95.12 110 PHE A N 1
ATOM 851 C CA . PHE A 1 110 ? 12.661 2.744 -11.353 1.00 95.12 110 PHE A CA 1
ATOM 852 C C . PHE A 1 110 ? 11.327 2.138 -11.770 1.00 95.12 110 PHE A C 1
ATOM 854 O O . PHE A 1 110 ? 11.099 0.936 -11.591 1.00 95.12 110 PHE A O 1
ATOM 861 N N . VAL A 1 111 ? 10.456 2.974 -12.331 1.00 95.69 111 VAL A N 1
ATOM 862 C CA . VAL A 1 111 ? 9.169 2.554 -12.887 1.00 95.69 111 VAL A CA 1
ATOM 863 C C . VAL A 1 111 ? 9.363 2.099 -14.328 1.00 95.69 111 VAL A C 1
ATOM 865 O O . VAL A 1 111 ? 10.041 2.761 -15.107 1.00 95.69 111 VAL A O 1
ATOM 868 N N . TYR A 1 112 ? 8.729 0.993 -14.706 1.00 94.12 112 TYR A N 1
ATOM 869 C CA . TYR A 1 112 ? 8.583 0.610 -16.108 1.00 94.12 112 TYR A CA 1
ATOM 870 C C . TYR A 1 112 ? 7.199 0.017 -16.367 1.00 94.12 112 TYR A C 1
ATOM 872 O O . TYR A 1 112 ? 6.595 -0.611 -15.492 1.00 94.12 112 TYR A O 1
ATOM 880 N N . LYS A 1 113 ? 6.688 0.214 -17.585 1.00 95.00 113 LYS A N 1
ATOM 881 C CA . LYS A 1 113 ? 5.412 -0.367 -18.012 1.00 95.00 113 LYS A CA 1
ATOM 882 C C . LYS A 1 113 ? 5.544 -1.886 -18.119 1.00 95.00 113 LYS A C 1
ATOM 884 O O . LYS A 1 113 ? 6.531 -2.395 -18.649 1.00 95.00 113 LYS A O 1
ATOM 889 N N . CYS A 1 114 ? 4.545 -2.613 -17.630 1.00 93.75 114 CYS A N 1
ATOM 890 C CA . CYS A 1 114 ? 4.490 -4.062 -17.757 1.00 93.75 114 CYS A CA 1
ATOM 891 C C . CYS A 1 114 ? 4.524 -4.463 -19.247 1.00 93.75 114 CYS A C 1
ATOM 893 O O . CYS A 1 114 ? 3.677 -3.990 -20.010 1.00 93.75 114 CYS A O 1
ATOM 895 N N . PRO A 1 115 ? 5.433 -5.363 -19.676 1.00 91.31 115 PRO A N 1
ATOM 896 C CA . PRO A 1 115 ? 5.481 -5.844 -21.060 1.00 91.31 115 PRO A CA 1
ATOM 897 C C . PRO A 1 115 ? 4.200 -6.557 -21.510 1.00 91.31 115 PRO A C 1
ATOM 899 O O . PRO A 1 115 ? 3.916 -6.614 -22.697 1.00 91.31 115 PRO A O 1
ATOM 902 N N . GLN A 1 116 ? 3.413 -7.078 -20.562 1.00 91.00 116 GLN A N 1
ATOM 903 C CA . GLN A 1 116 ? 2.123 -7.729 -20.818 1.00 91.00 116 GLN A CA 1
ATOM 904 C C . GLN A 1 116 ? 0.951 -6.724 -20.862 1.00 91.00 116 GLN A C 1
ATOM 906 O O . GLN A 1 116 ? -0.195 -7.132 -20.985 1.00 91.00 116 GLN A O 1
ATOM 911 N N . GLY A 1 117 ? 1.218 -5.416 -20.733 1.00 84.69 117 GLY A N 1
ATOM 912 C CA . GLY A 1 117 ? 0.211 -4.346 -20.802 1.00 84.69 117 GLY A CA 1
ATOM 913 C C . GLY A 1 117 ? -0.507 -4.034 -19.484 1.00 84.69 117 GLY A C 1
ATOM 914 O O . GLY A 1 117 ? -1.262 -3.071 -19.403 1.00 84.69 117 GLY A O 1
ATOM 915 N N . ASN A 1 118 ? -0.226 -4.793 -18.432 1.00 86.44 118 ASN A N 1
ATOM 916 C CA . ASN A 1 118 ? -1.046 -4.861 -17.229 1.00 86.44 118 ASN A CA 1
ATOM 917 C C . ASN A 1 118 ? -0.538 -3.973 -16.075 1.00 86.44 118 ASN A C 1
ATOM 919 O O . ASN A 1 118 ? -0.284 -4.443 -14.968 1.00 86.44 118 ASN A O 1
ATOM 923 N N . GLY A 1 119 ? -0.368 -2.678 -16.347 1.00 93.06 119 GLY A N 1
ATOM 924 C CA . GLY A 1 119 ? 0.066 -1.683 -15.358 1.00 93.06 119 GLY A CA 1
ATOM 925 C C . GLY A 1 119 ? 1.581 -1.457 -15.324 1.00 93.06 119 GLY A C 1
ATOM 926 O O . GLY A 1 119 ? 2.264 -1.574 -16.345 1.00 93.06 119 GLY A O 1
ATOM 927 N N . TYR A 1 120 ? 2.107 -1.102 -14.151 1.00 95.25 120 TYR A N 1
ATOM 928 C CA . TYR A 1 120 ? 3.480 -0.629 -13.956 1.00 95.25 120 TYR A CA 1
ATOM 929 C C . TYR A 1 120 ? 4.203 -1.411 -12.860 1.00 95.25 120 TYR A C 1
ATOM 931 O O . TYR A 1 120 ? 3.622 -1.767 -11.837 1.00 95.25 120 TYR A O 1
ATOM 939 N N . HIS A 1 121 ? 5.493 -1.658 -13.060 1.00 94.25 121 HIS A N 1
ATOM 940 C CA . HIS A 1 121 ? 6.348 -2.398 -12.140 1.00 94.25 121 HIS A CA 1
ATOM 941 C C . HIS A 1 121 ? 7.526 -1.559 -11.672 1.00 94.25 121 HIS A C 1
ATOM 943 O O . HIS A 1 121 ? 7.916 -0.589 -12.318 1.00 94.25 121 HIS A O 1
ATOM 949 N N . LEU A 1 122 ? 8.137 -2.010 -10.576 1.00 94.38 122 LEU A N 1
ATOM 950 C CA . LEU A 1 122 ? 9.383 -1.454 -10.064 1.00 94.38 122 LEU A CA 1
ATOM 951 C C . LEU A 1 122 ? 10.571 -2.366 -10.392 1.00 94.38 122 LEU A C 1
ATOM 953 O O . LEU A 1 122 ? 10.449 -3.597 -10.428 1.00 94.38 122 LEU A O 1
ATOM 957 N N . THR A 1 123 ? 11.732 -1.769 -10.630 1.00 92.62 123 THR A N 1
ATOM 958 C CA . THR A 1 123 ? 13.000 -2.470 -10.872 1.00 92.62 123 THR A CA 1
ATOM 959 C C . THR A 1 123 ? 14.159 -1.729 -10.214 1.00 92.62 123 THR A C 1
ATOM 961 O O . THR A 1 123 ? 14.123 -0.510 -10.128 1.00 92.62 123 THR A O 1
ATOM 964 N N . SER A 1 124 ? 15.177 -2.444 -9.737 1.00 90.44 124 SER A N 1
ATOM 965 C CA . SER A 1 124 ? 16.437 -1.844 -9.267 1.00 90.44 124 SER A CA 1
ATOM 966 C C . SER A 1 124 ? 17.433 -1.609 -10.405 1.00 90.44 124 SER A C 1
ATOM 968 O O . SER A 1 124 ? 18.358 -0.817 -10.257 1.00 90.44 124 SER A O 1
ATOM 970 N N . SER A 1 125 ? 17.250 -2.276 -11.547 1.00 84.88 125 SER A N 1
ATOM 971 C CA . SER A 1 125 ? 18.068 -2.055 -12.736 1.00 84.88 125 SER A CA 1
ATOM 972 C C . SER A 1 125 ? 17.628 -0.776 -13.434 1.00 84.88 125 SER A C 1
ATOM 974 O O . SER A 1 125 ? 16.484 -0.689 -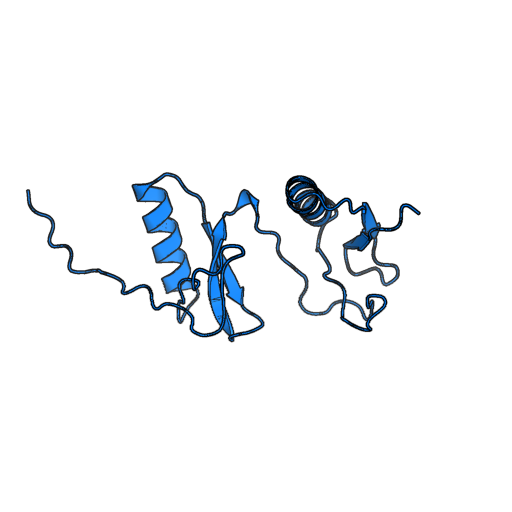13.883 1.00 84.88 125 SER A O 1
ATOM 976 N N . VAL A 1 126 ? 18.549 0.176 -13.558 1.00 65.44 126 VAL A N 1
ATOM 977 C CA . VAL A 1 126 ? 18.455 1.228 -14.571 1.00 65.44 126 VAL A CA 1
ATOM 978 C C . VAL A 1 126 ? 18.520 0.501 -15.914 1.00 65.44 126 VAL A C 1
ATOM 980 O O . VAL A 1 126 ? 19.514 -0.170 -16.188 1.00 65.44 126 VAL A O 1
ATOM 983 N N . ARG A 1 127 ? 17.431 0.495 -16.678 1.00 54.25 127 ARG A N 1
ATOM 984 C CA . ARG A 1 127 ? 17.486 0.089 -18.085 1.00 54.25 127 ARG A CA 1
ATOM 985 C C . ARG A 1 127 ? 17.702 1.325 -18.930 1.00 54.25 127 ARG A C 1
ATOM 987 O O . ARG A 1 127 ? 17.089 2.355 -18.574 1.00 54.25 127 ARG A O 1
#

Organism: NCBI:txid744512